Protein AF-A0A8T4BPD4-F1 (afdb_monomer)

Structure (mmCIF, N/CA/C/O backbone):
data_AF-A0A8T4BPD4-F1
#
_entry.id   AF-A0A8T4BPD4-F1
#
loop_
_atom_site.group_PDB
_atom_site.id
_atom_site.type_symbol
_atom_site.label_atom_id
_atom_site.label_alt_id
_atom_site.label_comp_id
_atom_site.label_asym_id
_atom_site.label_entity_id
_atom_site.label_seq_id
_atom_site.pdbx_PDB_ins_code
_atom_site.Cartn_x
_atom_site.Cartn_y
_atom_site.Cartn_z
_atom_site.occupancy
_atom_site.B_iso_or_equiv
_atom_site.auth_seq_id
_atom_site.auth_comp_id
_atom_site.auth_asym_id
_atom_site.auth_atom_id
_atom_site.pdbx_PDB_model_num
ATOM 1 N N . MET A 1 1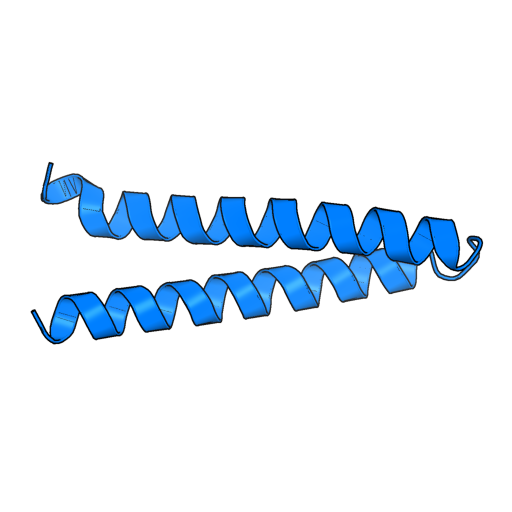 ? -11.450 3.177 27.464 1.00 64.06 1 MET A N 1
ATOM 2 C CA . MET A 1 1 ? -10.063 3.539 27.094 1.00 64.06 1 MET A CA 1
ATOM 3 C C . MET A 1 1 ? -9.315 2.361 26.471 1.00 64.06 1 MET A C 1
ATOM 5 O O . MET A 1 1 ? -9.152 2.380 25.264 1.00 64.06 1 MET A O 1
ATOM 9 N N . LEU A 1 2 ? -8.946 1.298 27.205 1.00 77.19 2 LEU A N 1
ATOM 10 C CA . LEU A 1 2 ? -8.141 0.184 26.650 1.00 77.19 2 LEU A CA 1
ATOM 11 C C . LEU A 1 2 ? -8.745 -0.488 25.395 1.00 77.19 2 LEU A C 1
ATOM 13 O O . LEU A 1 2 ? -8.037 -0.730 24.424 1.00 77.19 2 LEU A O 1
ATOM 17 N N . GLN A 1 3 ? -10.059 -0.733 25.378 1.00 75.44 3 GLN A N 1
ATOM 18 C CA . GLN A 1 3 ? -10.740 -1.339 24.223 1.00 75.44 3 GLN A CA 1
ATOM 19 C C . GLN A 1 3 ? -10.679 -0.482 22.947 1.00 75.44 3 GLN A C 1
ATOM 21 O O . GLN A 1 3 ? -10.660 -1.029 21.849 1.00 75.44 3 GLN A O 1
ATOM 26 N N . GLU A 1 4 ? -10.637 0.846 23.069 1.00 74.25 4 GLU A N 1
ATOM 27 C CA . GLU A 1 4 ? -10.544 1.752 21.916 1.00 74.25 4 GLU A CA 1
ATOM 28 C C . GLU A 1 4 ? -9.132 1.755 21.334 1.00 74.25 4 GLU A C 1
ATOM 30 O O . GLU A 1 4 ? -8.981 1.681 20.117 1.00 74.25 4 GLU A O 1
ATOM 35 N N . TYR A 1 5 ? -8.106 1.713 22.191 1.00 72.75 5 TYR A N 1
ATOM 36 C CA . TYR A 1 5 ? -6.718 1.536 21.759 1.00 72.75 5 TYR A CA 1
ATOM 37 C C . TYR A 1 5 ? -6.505 0.204 21.030 1.00 72.75 5 TYR A C 1
ATOM 39 O O . TYR A 1 5 ? -5.840 0.166 19.998 1.00 72.75 5 TYR A O 1
ATOM 47 N N . LEU A 1 6 ? -7.113 -0.888 21.506 1.00 76.44 6 LEU A N 1
ATOM 48 C CA . LEU A 1 6 ? -7.024 -2.188 20.831 1.00 76.44 6 LEU A CA 1
ATOM 49 C C . LEU A 1 6 ? -7.692 -2.177 19.447 1.00 76.44 6 LEU A C 1
ATOM 51 O O . LEU A 1 6 ? -7.152 -2.757 18.507 1.00 76.44 6 LEU A O 1
ATOM 55 N N . LYS A 1 7 ? -8.837 -1.496 19.294 1.00 76.00 7 LYS A N 1
ATOM 56 C CA . LYS A 1 7 ? -9.492 -1.327 17.985 1.00 76.00 7 LYS A CA 1
ATOM 57 C C . LYS A 1 7 ? -8.661 -0.468 17.037 1.00 76.00 7 LYS A C 1
ATOM 59 O O . LYS A 1 7 ? -8.486 -0.855 15.885 1.00 76.00 7 LYS A O 1
ATOM 64 N N . LEU A 1 8 ? -8.104 0.641 17.528 1.00 78.44 8 LEU A N 1
ATOM 65 C CA . LEU A 1 8 ? -7.215 1.501 16.747 1.00 78.44 8 LEU A CA 1
ATOM 66 C C . LEU A 1 8 ? -6.019 0.701 16.215 1.00 78.44 8 LEU A C 1
ATOM 68 O O . LEU A 1 8 ? -5.780 0.693 15.011 1.00 78.44 8 LEU A O 1
ATOM 72 N N . ASN A 1 9 ? -5.348 -0.057 17.085 1.00 85.69 9 ASN A N 1
ATOM 73 C CA . ASN A 1 9 ? -4.218 -0.903 16.700 1.00 85.69 9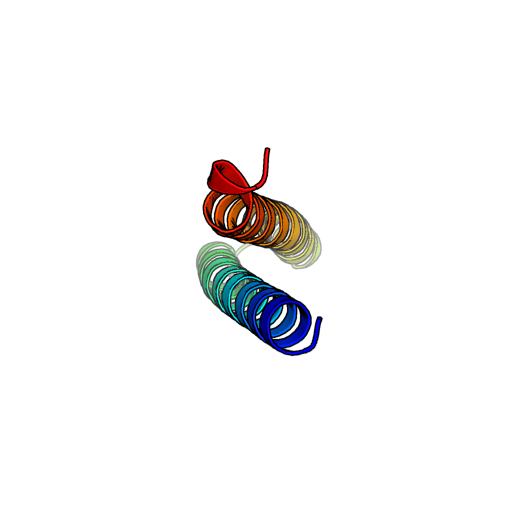 ASN A CA 1
ATOM 74 C C . ASN A 1 9 ? -4.623 -1.974 15.676 1.00 85.69 9 ASN A C 1
ATOM 76 O O . ASN A 1 9 ? -3.897 -2.207 14.713 1.00 85.69 9 ASN A O 1
ATOM 80 N N . LYS A 1 10 ? -5.805 -2.589 15.828 1.00 92.38 10 LYS A N 1
ATOM 81 C CA . LYS A 1 10 ? -6.329 -3.553 14.847 1.00 92.38 10 LYS A CA 1
ATOM 82 C C . LYS A 1 10 ? -6.538 -2.910 13.473 1.00 92.38 10 LYS A C 1
ATOM 84 O O . LYS A 1 10 ? -6.162 -3.498 12.465 1.00 92.38 10 LYS A O 1
ATOM 89 N N . ASN A 1 11 ? -7.120 -1.715 13.426 1.00 94.31 11 ASN A N 1
ATOM 90 C CA . ASN A 1 11 ? -7.416 -1.030 12.168 1.00 94.31 11 ASN A CA 1
ATOM 91 C C . ASN A 1 11 ? -6.140 -0.575 11.454 1.00 94.31 11 ASN A C 1
ATOM 93 O O . ASN A 1 11 ? -6.072 -0.692 10.234 1.00 94.31 11 ASN A O 1
ATOM 97 N N . VAL A 1 12 ? -5.118 -0.138 12.202 1.00 95.06 12 VAL A N 1
ATOM 98 C CA . VAL A 1 12 ? -3.781 0.149 11.651 1.00 95.06 12 VAL A CA 1
ATOM 99 C C . VAL A 1 12 ? -3.189 -1.101 10.999 1.00 95.06 12 VAL A C 1
ATOM 101 O O . VAL A 1 12 ? -2.750 -1.036 9.855 1.00 95.06 12 VAL A O 1
ATOM 104 N N . LEU A 1 13 ? -3.232 -2.255 11.677 1.00 96.19 13 LEU A N 1
ATOM 105 C CA . LEU A 1 13 ? -2.700 -3.509 11.130 1.00 96.19 13 LEU A CA 1
ATOM 106 C C . LEU A 1 13 ? -3.450 -3.971 9.873 1.00 96.19 13 LEU A C 1
ATOM 108 O O . LEU A 1 13 ? -2.818 -4.409 8.916 1.00 96.19 13 LEU A O 1
ATOM 112 N N . ILE A 1 14 ? -4.782 -3.857 9.852 1.00 97.19 14 ILE A N 1
ATOM 113 C CA . ILE A 1 14 ? -5.591 -4.221 8.677 1.00 97.19 14 ILE A CA 1
ATOM 114 C C . ILE A 1 14 ? -5.284 -3.292 7.499 1.00 97.19 14 ILE A C 1
ATOM 116 O O . ILE A 1 14 ? -5.101 -3.771 6.382 1.00 97.19 14 ILE A O 1
ATOM 120 N N . ALA A 1 15 ? -5.207 -1.981 7.737 1.00 97.69 15 ALA A N 1
ATOM 121 C CA . ALA A 1 15 ? -4.890 -1.008 6.696 1.00 97.69 15 ALA A CA 1
ATOM 122 C C . ALA A 1 15 ? -3.487 -1.230 6.118 1.00 97.69 15 ALA A C 1
ATOM 124 O O . ALA A 1 15 ? -3.323 -1.213 4.902 1.00 97.69 15 ALA A O 1
ATOM 125 N N . PHE A 1 16 ? -2.507 -1.511 6.976 1.00 96.94 16 PHE A N 1
ATOM 126 C CA . PHE A 1 16 ? -1.136 -1.818 6.574 1.00 96.94 16 PHE A CA 1
ATOM 127 C C . PHE A 1 16 ? -1.034 -3.121 5.77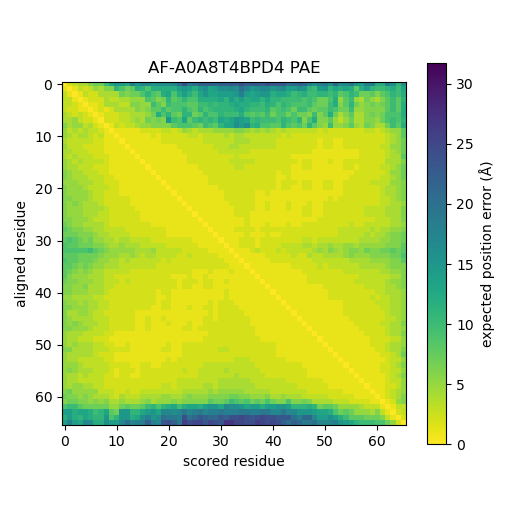2 1.00 96.94 16 PHE A C 1
ATOM 129 O O . PHE A 1 16 ? -0.384 -3.171 4.733 1.00 96.94 16 PHE A O 1
ATOM 136 N N . ALA A 1 17 ? -1.718 -4.182 6.209 1.00 98.12 17 ALA A N 1
ATOM 137 C CA . ALA A 1 17 ? -1.750 -5.437 5.463 1.00 98.12 17 ALA A CA 1
ATOM 138 C C . ALA A 1 17 ? -2.397 -5.254 4.081 1.00 98.12 17 ALA A C 1
ATOM 140 O O . ALA A 1 17 ? -1.874 -5.747 3.083 1.00 98.12 17 ALA A O 1
ATOM 141 N N . ALA A 1 18 ? -3.511 -4.519 4.010 1.00 98.31 18 ALA A N 1
ATOM 142 C CA . ALA A 1 18 ? -4.177 -4.218 2.748 1.00 98.31 18 ALA A CA 1
ATOM 143 C C . ALA A 1 18 ? -3.281 -3.398 1.808 1.00 98.31 18 ALA A C 1
ATOM 145 O O . ALA A 1 18 ? -3.198 -3.725 0.624 1.00 98.31 18 ALA A O 1
ATOM 146 N N . SER A 1 19 ? -2.592 -2.374 2.324 1.00 98.38 19 SER A N 1
ATOM 147 C CA . SER A 1 19 ? -1.726 -1.519 1.509 1.00 98.38 19 SER A CA 1
ATOM 148 C C . SER A 1 19 ? -0.550 -2.304 0.931 1.00 98.38 19 SER A C 1
ATOM 150 O O . SER A 1 19 ? -0.361 -2.279 -0.281 1.00 98.38 19 SER A O 1
ATOM 152 N N . ILE A 1 20 ? 0.141 -3.123 1.733 1.00 97.81 20 ILE A N 1
ATOM 153 C CA . ILE A 1 20 ? 1.256 -3.956 1.254 1.00 97.81 20 ILE A CA 1
ATOM 154 C C . ILE A 1 20 ? 0.810 -4.947 0.179 1.00 97.81 20 ILE A C 1
ATOM 156 O O . ILE A 1 20 ? 1.499 -5.102 -0.829 1.00 97.81 20 ILE A O 1
ATOM 160 N N . ILE A 1 21 ? -0.331 -5.618 0.366 1.00 98.50 21 ILE A N 1
ATOM 161 C CA . ILE A 1 21 ? -0.829 -6.598 -0.610 1.00 98.50 21 ILE A CA 1
ATOM 162 C C . ILE A 1 21 ? -1.114 -5.915 -1.951 1.00 98.50 21 ILE A C 1
ATOM 164 O O . ILE A 1 21 ? -0.682 -6.409 -2.993 1.00 98.50 21 ILE A O 1
ATOM 168 N N . ILE A 1 22 ? -1.806 -4.771 -1.943 1.00 98.44 22 ILE A N 1
ATOM 169 C CA . ILE A 1 22 ? -2.108 -4.043 -3.182 1.00 98.44 22 ILE A CA 1
ATOM 170 C C . ILE A 1 22 ? -0.832 -3.476 -3.811 1.00 98.44 22 ILE A C 1
ATOM 172 O O . ILE A 1 22 ? -0.645 -3.614 -5.020 1.00 98.44 22 ILE A O 1
ATOM 176 N N . SER A 1 23 ? 0.074 -2.912 -3.013 1.00 98.19 23 SER A N 1
ATOM 177 C CA . SER A 1 23 ? 1.369 -2.413 -3.482 1.00 98.19 23 SER A CA 1
ATOM 178 C C . SER A 1 23 ? 2.195 -3.516 -4.147 1.00 98.19 23 SER A C 1
ATOM 180 O O . SER A 1 23 ? 2.763 -3.281 -5.208 1.00 98.19 23 SER A O 1
ATOM 182 N N . ALA A 1 24 ? 2.198 -4.738 -3.604 1.00 98.38 24 ALA A N 1
ATOM 183 C CA . ALA A 1 24 ? 2.874 -5.885 -4.213 1.00 98.38 24 ALA A CA 1
ATOM 184 C C . ALA A 1 24 ? 2.242 -6.302 -5.552 1.00 98.38 24 ALA A C 1
ATOM 186 O O . ALA A 1 24 ? 2.959 -6.591 -6.509 1.00 98.38 24 ALA A O 1
ATOM 187 N N . ILE A 1 25 ? 0.907 -6.290 -5.651 1.00 98.56 25 ILE A N 1
ATOM 188 C CA . ILE A 1 25 ? 0.201 -6.569 -6.911 1.00 98.56 25 ILE A CA 1
ATOM 189 C C . ILE A 1 25 ? 0.564 -5.519 -7.966 1.00 98.56 25 ILE A C 1
ATOM 191 O O . ILE A 1 25 ? 0.904 -5.871 -9.093 1.00 98.56 25 ILE A O 1
ATOM 195 N N . ILE A 1 26 ? 0.533 -4.234 -7.607 1.00 98.19 26 ILE A N 1
ATOM 196 C CA . ILE A 1 26 ? 0.882 -3.131 -8.512 1.00 98.19 26 ILE A CA 1
ATOM 197 C C . ILE A 1 26 ? 2.350 -3.228 -8.933 1.00 98.19 26 ILE A C 1
ATOM 199 O O . ILE A 1 26 ? 2.642 -3.116 -10.120 1.00 98.19 26 ILE A O 1
ATOM 203 N N . ALA A 1 27 ? 3.259 -3.516 -7.998 1.00 98.38 27 ALA A N 1
ATOM 204 C CA . ALA A 1 27 ? 4.676 -3.714 -8.291 1.00 98.38 27 ALA A CA 1
ATOM 205 C C . ALA A 1 27 ? 4.891 -4.834 -9.316 1.00 98.38 27 ALA A C 1
ATOM 207 O O . ALA A 1 27 ? 5.668 -4.669 -10.254 1.00 98.38 27 ALA A O 1
ATOM 208 N N . GLN A 1 28 ? 4.166 -5.947 -9.166 1.00 98.50 28 GLN A N 1
ATOM 209 C CA . GLN A 1 28 ? 4.228 -7.074 -10.093 1.00 98.50 28 GLN A CA 1
ATOM 210 C C . GLN A 1 28 ? 3.661 -6.716 -11.474 1.00 98.50 28 GLN A C 1
ATOM 212 O O . GLN A 1 28 ? 4.251 -7.083 -12.490 1.00 98.50 28 GLN A O 1
ATOM 217 N N . VAL A 1 29 ? 2.540 -5.991 -11.529 1.00 98.31 29 VAL A N 1
ATOM 218 C CA . VAL A 1 29 ? 1.917 -5.539 -12.787 1.00 98.31 29 VAL A CA 1
ATOM 219 C C . VAL A 1 29 ? 2.817 -4.550 -13.535 1.00 98.31 29 VAL A C 1
ATOM 221 O O . VAL A 1 29 ? 2.871 -4.584 -14.760 1.00 98.31 29 VAL A O 1
ATOM 224 N N . LEU A 1 30 ? 3.547 -3.693 -12.818 1.00 97.94 30 LEU A N 1
ATOM 225 C CA . LEU A 1 30 ? 4.484 -2.721 -13.389 1.00 97.94 30 LEU A CA 1
ATOM 226 C C . LEU A 1 30 ? 5.934 -3.236 -13.439 1.00 97.94 30 LEU A C 1
ATOM 228 O O . LEU A 1 30 ? 6.860 -2.432 -13.537 1.00 97.94 30 LEU A O 1
ATOM 232 N N . SER A 1 31 ? 6.160 -4.550 -13.364 1.00 97.75 31 SER A N 1
ATOM 233 C CA . SER A 1 31 ? 7.518 -5.120 -13.314 1.00 97.75 31 SER A CA 1
ATOM 234 C C . SER A 1 31 ? 8.368 -4.824 -14.558 1.00 97.75 31 SER A C 1
ATOM 236 O O . SER A 1 31 ? 9.583 -4.721 -14.436 1.00 97.75 31 SER A O 1
ATOM 238 N N . ASP A 1 32 ? 7.741 -4.592 -15.715 1.00 98.06 32 ASP A N 1
ATOM 239 C CA . ASP A 1 32 ? 8.427 -4.214 -16.961 1.00 98.06 32 ASP A CA 1
ATOM 240 C C . ASP A 1 32 ? 8.634 -2.691 -17.120 1.00 98.06 32 ASP A C 1
ATOM 242 O O . ASP A 1 32 ? 9.160 -2.227 -18.134 1.00 98.06 32 ASP A O 1
ATOM 246 N N . GLN A 1 33 ? 8.176 -1.879 -16.160 1.00 97.31 33 GLN A N 1
ATOM 247 C CA . GLN A 1 33 ? 8.368 -0.426 -16.172 1.00 97.31 33 GLN A CA 1
ATOM 248 C C . GLN A 1 33 ? 9.698 -0.035 -15.530 1.00 97.31 33 GLN A C 1
ATOM 250 O O . GLN A 1 33 ? 10.276 -0.781 -14.747 1.00 97.31 33 GLN A O 1
ATOM 255 N N . ALA A 1 34 ? 10.158 1.188 -15.808 1.00 98.06 34 ALA A N 1
ATOM 256 C CA . ALA A 1 34 ? 11.326 1.733 -15.130 1.00 98.06 34 ALA A CA 1
ATOM 257 C C . ALA A 1 34 ? 11.120 1.762 -13.605 1.00 98.06 34 ALA A C 1
ATOM 259 O O . ALA A 1 34 ? 10.055 2.166 -13.128 1.00 98.06 34 ALA A O 1
ATOM 260 N N . ASP A 1 35 ? 12.163 1.420 -12.846 1.00 97.44 35 ASP A N 1
ATOM 261 C CA . ASP A 1 35 ? 12.103 1.280 -11.384 1.00 97.44 35 ASP A CA 1
ATOM 262 C C . ASP A 1 35 ? 11.518 2.510 -10.681 1.00 97.44 35 ASP A C 1
ATOM 264 O O . ASP A 1 35 ? 10.748 2.387 -9.726 1.00 97.44 35 ASP A O 1
ATOM 268 N N . TYR A 1 36 ? 11.840 3.712 -11.172 1.00 97.69 36 TYR A N 1
ATOM 269 C CA . TYR A 1 36 ? 11.323 4.955 -10.603 1.00 97.69 36 TYR A CA 1
ATOM 270 C C . TYR A 1 36 ? 9.815 5.118 -10.838 1.00 97.69 36 TYR A C 1
ATOM 272 O O . TYR A 1 36 ? 9.126 5.628 -9.957 1.00 97.69 36 TYR A O 1
ATOM 280 N N . LEU A 1 37 ? 9.280 4.664 -11.979 1.00 98.31 37 LEU A N 1
ATOM 281 C CA . LEU A 1 37 ? 7.839 4.668 -12.241 1.00 98.31 37 LEU A CA 1
ATOM 282 C C . LEU A 1 37 ? 7.149 3.640 -11.352 1.00 98.31 37 LEU A C 1
ATOM 284 O O . LEU A 1 37 ? 6.195 3.991 -10.664 1.00 98.31 37 LEU A O 1
ATOM 288 N N . ASN A 1 38 ? 7.661 2.406 -11.308 1.00 98.56 38 ASN A N 1
ATOM 289 C CA . ASN A 1 38 ? 7.118 1.346 -10.459 1.00 98.56 38 ASN A CA 1
ATOM 290 C C . ASN A 1 38 ? 7.062 1.795 -8.987 1.00 98.56 38 ASN A C 1
ATOM 292 O O . ASN A 1 38 ? 5.991 1.810 -8.380 1.00 98.56 38 ASN A O 1
ATOM 296 N N . THR A 1 39 ? 8.181 2.284 -8.447 1.00 97.94 39 THR A N 1
ATOM 297 C CA . THR A 1 39 ? 8.273 2.785 -7.065 1.00 97.94 39 THR A CA 1
ATOM 298 C C . THR A 1 39 ? 7.342 3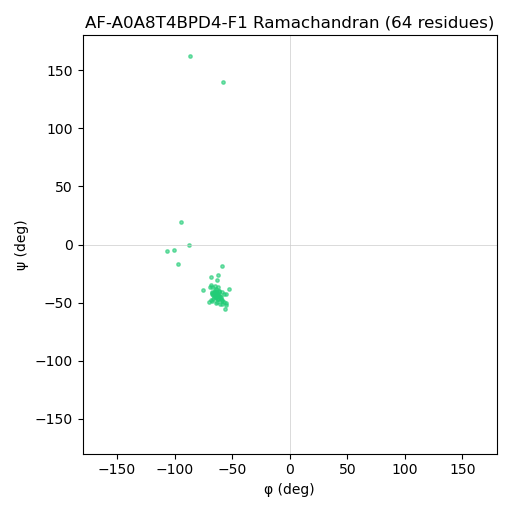.974 -6.819 1.00 97.94 39 THR A C 1
ATOM 300 O O . THR A 1 39 ? 6.692 4.051 -5.778 1.00 97.94 39 THR A O 1
ATOM 303 N N . THR A 1 40 ? 7.227 4.899 -7.777 1.00 98.44 40 THR A N 1
ATOM 304 C CA . THR A 1 40 ? 6.321 6.053 -7.651 1.00 98.44 40 THR A CA 1
ATOM 305 C C . THR A 1 40 ? 4.864 5.602 -7.574 1.00 98.44 40 THR A C 1
ATOM 307 O O . THR A 1 40 ? 4.141 6.007 -6.663 1.00 98.44 40 THR A O 1
ATOM 310 N N . TYR A 1 41 ? 4.425 4.735 -8.490 1.00 98.19 41 TYR A N 1
ATOM 311 C CA . TYR A 1 41 ? 3.042 4.260 -8.526 1.00 98.19 41 TYR A CA 1
ATOM 312 C C . TYR A 1 41 ? 2.691 3.383 -7.326 1.00 98.19 41 TYR A C 1
ATOM 314 O O . TYR A 1 41 ? 1.613 3.546 -6.754 1.00 98.19 41 TYR A O 1
ATOM 322 N N . THR A 1 42 ? 3.593 2.497 -6.907 1.00 98.31 42 THR A N 1
ATOM 323 C CA . THR A 1 42 ? 3.394 1.662 -5.714 1.00 98.31 42 THR A CA 1
ATOM 324 C C . THR A 1 42 ? 3.325 2.507 -4.447 1.00 98.31 42 THR A C 1
ATOM 326 O O . THR A 1 42 ? 2.430 2.290 -3.641 1.00 98.31 42 THR A O 1
ATOM 329 N N . THR A 1 43 ? 4.162 3.540 -4.307 1.00 98.38 43 THR A N 1
ATOM 330 C CA . THR A 1 43 ? 4.101 4.472 -3.165 1.00 98.38 43 THR A CA 1
ATOM 331 C C . THR A 1 43 ? 2.786 5.254 -3.132 1.00 98.38 43 THR A C 1
ATOM 333 O O . THR A 1 43 ? 2.157 5.372 -2.082 1.00 98.38 43 THR A O 1
ATOM 336 N N . ILE A 1 44 ? 2.335 5.779 -4.278 1.00 98.50 44 ILE A N 1
ATOM 337 C CA . ILE A 1 44 ? 1.045 6.483 -4.373 1.00 98.50 44 ILE A CA 1
ATOM 338 C C . ILE A 1 44 ? -0.102 5.547 -3.979 1.00 98.50 44 ILE A C 1
ATOM 340 O O . ILE A 1 44 ? -0.968 5.927 -3.188 1.00 98.50 44 ILE A O 1
ATOM 344 N N . ALA A 1 45 ? -0.105 4.324 -4.509 1.00 98.25 45 ALA A N 1
ATOM 345 C CA . ALA A 1 45 ? -1.126 3.337 -4.196 1.00 98.25 45 ALA A CA 1
ATOM 346 C C . ALA A 1 45 ? -1.107 2.930 -2.718 1.00 98.25 45 ALA A C 1
ATOM 348 O O . ALA A 1 45 ? -2.176 2.844 -2.116 1.00 98.25 45 ALA A O 1
ATOM 349 N N . ASP A 1 46 ? 0.075 2.751 -2.124 1.00 98.38 46 ASP A N 1
ATOM 350 C CA . ASP A 1 46 ? 0.230 2.412 -0.709 1.00 98.38 46 ASP A CA 1
ATOM 351 C C . ASP A 1 46 ? -0.477 3.440 0.180 1.00 98.38 46 ASP A C 1
ATOM 353 O O . ASP A 1 46 ? -1.348 3.081 0.974 1.00 98.38 46 ASP A O 1
ATOM 357 N N . TYR A 1 47 ? -0.210 4.732 -0.041 1.00 98.25 47 TYR A N 1
ATOM 358 C CA . TYR A 1 47 ? -0.869 5.806 0.701 1.00 98.25 47 TYR A CA 1
ATOM 359 C C . TYR A 1 47 ? -2.379 5.835 0.477 1.00 98.25 47 TYR A C 1
ATOM 361 O O . TYR A 1 47 ? -3.139 5.935 1.445 1.00 98.25 47 TYR A O 1
ATOM 369 N N . ILE A 1 48 ? -2.832 5.7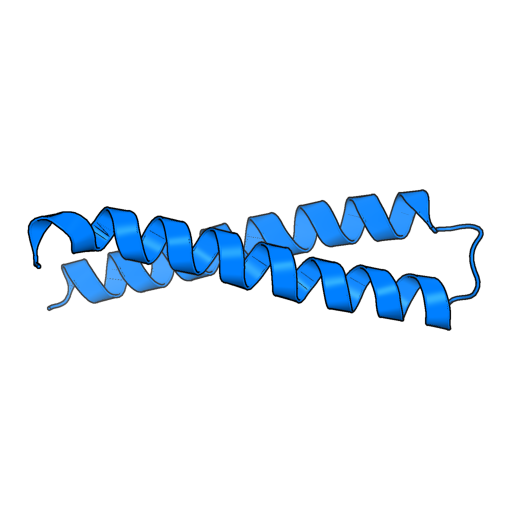43 -0.777 1.00 98.50 48 ILE A N 1
ATOM 370 C CA . ILE A 1 48 ? -4.264 5.779 -1.100 1.00 98.50 48 ILE A CA 1
ATOM 371 C C . ILE A 1 48 ? -4.992 4.636 -0.393 1.00 98.50 48 ILE A C 1
ATOM 373 O O . ILE A 1 48 ? -6.012 4.875 0.257 1.00 98.50 48 ILE A O 1
ATOM 377 N N . ILE A 1 49 ? -4.477 3.410 -0.484 1.00 98.62 49 ILE A N 1
ATOM 378 C CA . ILE A 1 49 ? -5.107 2.234 0.119 1.00 98.62 49 ILE A CA 1
ATOM 379 C C . ILE A 1 49 ? -5.038 2.303 1.640 1.00 98.62 49 ILE A C 1
ATOM 381 O O . ILE A 1 49 ? -6.074 2.139 2.288 1.00 98.62 49 ILE A O 1
ATOM 385 N N . TYR A 1 50 ? -3.871 2.607 2.213 1.00 98.31 50 TYR A N 1
ATOM 386 C CA . TYR A 1 50 ? -3.704 2.711 3.660 1.00 98.31 50 TYR A CA 1
ATOM 387 C C . TYR A 1 50 ? -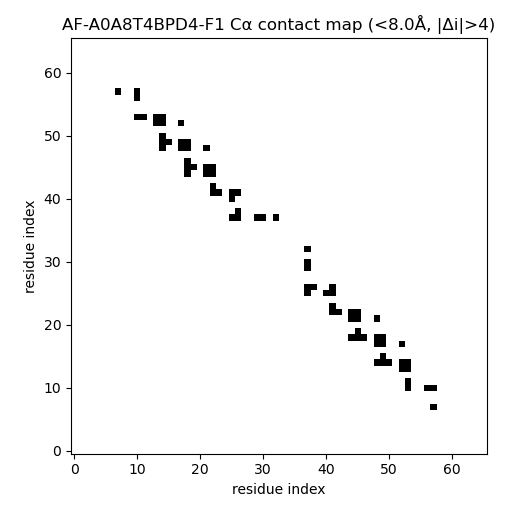4.690 3.718 4.258 1.00 98.31 50 TYR A C 1
ATOM 389 O O . TYR A 1 50 ? -5.493 3.363 5.127 1.00 98.31 50 TYR A O 1
ATOM 397 N N . PHE A 1 51 ? -4.693 4.961 3.765 1.00 97.94 51 PHE A N 1
ATOM 398 C CA . PHE A 1 51 ? -5.555 6.004 4.314 1.00 97.94 51 PHE A CA 1
ATOM 399 C C . PHE A 1 51 ? -7.035 5.730 4.056 1.00 97.94 51 PHE A C 1
ATOM 401 O O . PHE A 1 51 ? -7.848 5.985 4.946 1.00 97.94 51 PHE A O 1
ATOM 408 N N . SER A 1 52 ? -7.402 5.173 2.900 1.00 98.00 52 SER A N 1
ATOM 409 C CA . SER A 1 52 ? -8.802 4.851 2.595 1.00 98.00 52 SER A CA 1
ATOM 410 C C . SER A 1 52 ? -9.338 3.748 3.506 1.00 98.00 52 SER A C 1
ATOM 412 O O . SER A 1 52 ? -10.415 3.899 4.090 1.00 98.00 52 SER A O 1
ATOM 414 N N . VAL A 1 53 ? -8.586 2.656 3.681 1.00 98.00 53 VAL A N 1
ATOM 415 C CA . VAL A 1 53 ? -8.983 1.527 4.536 1.00 98.00 53 VAL A CA 1
ATOM 416 C C . VAL A 1 53 ? -9.006 1.952 5.999 1.00 98.00 53 VAL A C 1
ATOM 418 O O . VAL A 1 53 ? -10.010 1.736 6.680 1.00 98.00 53 VAL A O 1
ATOM 421 N N . PHE A 1 54 ? -7.943 2.604 6.475 1.00 96.50 54 PHE A N 1
ATOM 422 C CA . PHE A 1 54 ? -7.858 3.064 7.858 1.00 96.50 54 PHE A CA 1
ATOM 423 C C . PHE A 1 54 ? -8.996 4.028 8.200 1.00 96.50 54 PHE A C 1
ATOM 425 O O . PHE A 1 54 ? -9.709 3.802 9.176 1.00 96.50 54 PHE A O 1
ATOM 432 N N . SER A 1 55 ? -9.212 5.062 7.380 1.00 94.75 55 SER A N 1
ATOM 433 C CA . SER A 1 55 ? -10.250 6.068 7.633 1.00 94.75 55 SER A CA 1
ATOM 434 C C . SER A 1 55 ? -11.648 5.460 7.590 1.00 94.75 55 SER A C 1
ATOM 436 O O . SER A 1 55 ? -12.481 5.793 8.430 1.00 94.75 55 SER A O 1
ATOM 438 N N . SER A 1 56 ? -11.901 4.524 6.669 1.00 95.00 56 SER A N 1
ATOM 439 C CA . SER A 1 56 ? -13.189 3.826 6.583 1.00 95.00 56 SER A CA 1
ATOM 440 C C . SER A 1 56 ? -13.457 2.985 7.830 1.00 95.00 56 SER A C 1
ATOM 442 O O . SER A 1 56 ? -14.514 3.114 8.447 1.00 95.00 56 SER A O 1
ATOM 444 N N . LEU A 1 57 ? -12.495 2.154 8.244 1.00 93.81 57 LEU A N 1
ATOM 445 C CA . LEU A 1 57 ? -12.617 1.332 9.452 1.00 93.81 57 LEU A CA 1
ATOM 446 C C . LEU A 1 57 ? -12.766 2.198 10.704 1.00 93.81 57 LEU A C 1
ATOM 448 O O . LEU A 1 57 ? -13.638 1.946 11.534 1.00 93.81 57 LEU A O 1
ATOM 452 N N . PHE A 1 58 ? -11.960 3.254 10.809 1.00 91.50 58 PHE A N 1
ATOM 453 C CA . PHE A 1 58 ? -12.037 4.212 11.902 1.00 91.50 58 PHE A CA 1
ATOM 454 C C . PHE A 1 58 ? -13.406 4.897 11.961 1.00 91.50 58 PHE A C 1
ATOM 456 O O . PHE A 1 58 ? -13.998 4.986 13.037 1.00 91.50 58 PHE A O 1
ATOM 463 N N . TYR A 1 59 ? -13.941 5.336 10.820 1.00 91.12 59 TYR A N 1
ATOM 464 C CA . TYR A 1 59 ? -15.270 5.931 10.744 1.00 91.12 59 TYR A CA 1
ATOM 465 C C . TYR A 1 59 ? -16.346 4.941 11.196 1.00 91.12 59 TYR A C 1
ATOM 467 O O . TYR A 1 59 ? -17.130 5.258 12.088 1.00 91.12 59 TYR A O 1
ATOM 475 N N . PHE A 1 60 ? -16.365 3.719 10.656 1.00 90.12 60 PHE A N 1
ATOM 476 C CA . PHE A 1 60 ? -17.379 2.724 11.016 1.00 90.12 60 PHE A CA 1
ATOM 477 C C . PHE A 1 60 ? -17.335 2.318 12.491 1.00 90.12 60 PHE A C 1
ATOM 479 O O . PHE A 1 60 ? -18.397 2.142 13.094 1.00 90.12 60 PHE A O 1
ATOM 486 N N . ASP A 1 61 ? -16.147 2.221 13.084 1.00 87.81 61 ASP A N 1
ATOM 487 C CA . ASP A 1 61 ? -15.988 1.895 14.503 1.00 87.81 61 ASP A CA 1
ATOM 488 C C . ASP A 1 61 ? -16.475 3.016 15.433 1.00 87.81 61 ASP A C 1
ATOM 490 O O . ASP A 1 61 ? -16.919 2.734 16.550 1.00 87.81 61 ASP A O 1
ATOM 494 N N . ASN A 1 62 ? -16.428 4.272 14.979 1.00 84.75 62 ASN A N 1
ATOM 495 C CA . ASN A 1 62 ? -16.791 5.449 15.774 1.00 84.75 62 ASN A CA 1
ATOM 496 C C . ASN A 1 62 ? -18.140 6.078 15.383 1.00 84.75 62 ASN A C 1
ATOM 498 O O . ASN A 1 62 ? -18.623 6.953 16.095 1.00 84.75 62 ASN A O 1
ATOM 502 N N . ARG A 1 63 ? -18.806 5.601 14.323 1.00 81.50 63 ARG A N 1
ATOM 503 C CA . ARG A 1 63 ? -20.059 6.170 13.780 1.00 81.50 63 ARG A CA 1
ATOM 504 C C . ARG A 1 63 ? -21.246 6.232 14.748 1.00 81.50 63 ARG A C 1
ATOM 506 O O . ARG A 1 63 ? -22.252 6.832 14.419 1.00 81.50 63 ARG A O 1
ATOM 513 N N . LYS A 1 64 ? -21.207 5.466 15.844 1.00 70.50 64 LYS A N 1
ATOM 514 C CA . LYS A 1 64 ? -22.262 5.436 16.879 1.00 70.50 64 LYS A CA 1
ATOM 515 C C . LYS A 1 64 ? -21.897 6.277 18.105 1.00 70.50 64 LYS A C 1
ATOM 517 O O . LYS A 1 64 ? -22.671 6.336 19.055 1.00 70.50 64 LYS A O 1
ATOM 522 N N . LYS A 1 65 ? -20.678 6.817 18.125 1.00 64.25 65 LYS A N 1
ATOM 523 C CA . LYS A 1 65 ? -20.120 7.626 19.210 1.00 64.25 65 LYS A CA 1
ATOM 524 C C . LYS A 1 65 ? -20.272 9.130 18.930 1.00 64.25 65 LYS A C 1
ATOM 526 O O . LYS A 1 65 ? -20.164 9.920 19.862 1.00 64.25 65 LYS A O 1
ATOM 531 N N . TYR A 1 66 ? -20.545 9.478 17.672 1.00 52.94 66 TYR A N 1
ATOM 532 C CA . TYR A 1 66 ? -20.953 10.785 17.155 1.00 52.94 66 TYR A CA 1
ATOM 533 C C . TYR A 1 66 ? -22.323 10.637 16.493 1.00 52.94 66 TYR A C 1
ATOM 535 O O . TYR A 1 66 ? -23.057 11.644 16.451 1.00 52.94 66 TYR A O 1
#

Solvent-accessible surface area (backbone atoms only — not comparable to full-atom values): 3500 Å² total; per-residue (Å²): 109,73,70,56,56,53,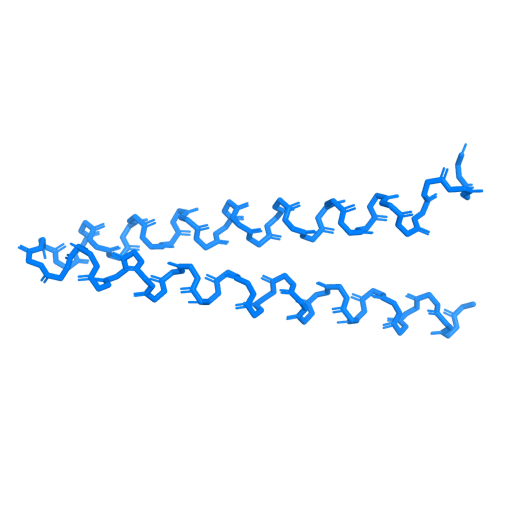50,51,54,51,38,52,51,52,14,50,53,52,13,53,54,50,24,52,51,47,39,60,74,34,60,90,47,59,67,69,57,29,53,50,54,26,51,54,46,26,53,53,42,23,52,52,45,29,51,50,50,52,46,67,76,44,61,87,80,110

Radius of gyration: 14.95 Å; Cα contacts (8 Å, |Δi|>4): 39; chains: 1; bounding box: 34×18×44 Å

Secondary structure (DSSP, 8-state):
-HHHHHHHHHHHHHHHHHHHHHHHHHHHHTTTS-HHHHHHHHHHHHHHHHHHHHHHHHHHHHTTT-

Foldseek 3Di:
DVVVVVLLVVQQVVLQVQLVVVLVVQLVVCVVPDPVVSVVVSVVSSVVSSCVSSVVSVCVVCVVVD

Mean predicted aligned error: 4.04 Å

Sequence (66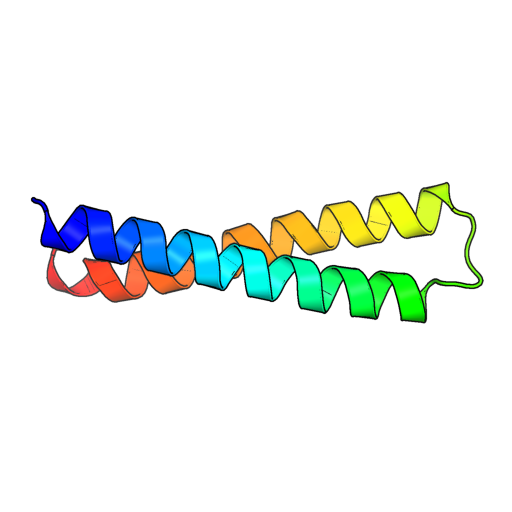 aa):
MLQEYLKLNKNVLIAFAASIIIS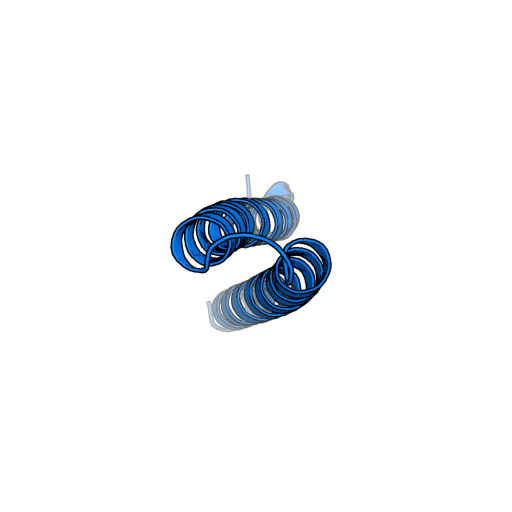AIIAQVLSDQADYLNTTYTTIADYIIYFSVFSSLFYFDNRKKY

pLDDT: mean 92.09, std 10.45, range [52.94, 98.62]